Protein 7CFZ (pdb70)

InterPro domains:
  IPR000270 PB1 domain [PF00564] (321-393)
  IPR000270 PB1 domain [SM00666] (315-395)
  IPR001452 SH3 domain [PF00018] (405-450)
  IPR001452 SH3 domain [PS50002] (399-458)
  IPR001452 SH3 domain [SM00326] (402-457)
  IPR011990 Tetratricopeptide-like helical domain superfamily [G3DSA:1.25.40.10] (3-194)
  IPR011990 Tetratricopeptide-like helical domain superfamily [SSF48452] (13-153)
  IPR019734 Tetratricopeptide repeat [SM00028] (38-71)
  IPR019734 Tetratricopeptide repeat [SM00028] (72-105)
  IPR019734 Tetratricopeptide repeat [SM00028] (122-155)
  IPR036028 SH3-like domain superfamily [SSF50044] (399-461)
  IPR051864 NADPH Oxidase Activator [PTHR15175] (1-456)
  IPR053793 PB1-like domain [PS51745] (315-395)

Solvent-accessible surface area: 6565 Å² total; per-residue (Å²): 124,118,108,79,79,94,86,6,49,3,91,56,30,2,48,48,79,27,136,99,10,0,8,12,167,116,50,34,68,0,29,0,18,50,98,76,83,158,29,31,4,34,0,56,6,112,62,101,90,4,48,0,0,72,33,0,17,62,120,88,171,65,105,80,85,2,45,2,105,24,20,5,43,53,58,21,138,106,20,1,13,10,171,121,48,35,68,0,29,0,61,58,101,61,96,164,32,31,4,58,0,60,7,124,66,122,109,5,48,0,0,110,25,0,15,56,107,95

Radius of gyration: 14.41 Å; Cα contacts (8 Å, |Δi|>4): 296; chains: 2; bounding box: 34×23×47 Å

Structure (mmCIF, N/CA/C/O backbone):
data_7CFZ
#
_entry.id   7CFZ
#
_cell.length_a   30.596
_cell.length_b   49.014
_cell.length_c   72.868
_cell.angle_alpha   90.000
_cell.angle_beta   90.000
_cell.angle_gamma   90.000
#
_symmetry.space_group_name_H-M   'P 2 21 21'
#
loop_
_entity.id
_entity.type
_entity.pdbx_description
1 polymer 'NADPH oxidase activator 1'
2 water water
#
loop_
_atom_site.group_PDB
_atom_site.id
_atom_site.type_symbol
_atom_site.label_atom_id
_atom_site.label_alt_id
_atom_site.label_comp_id
_atom_site.label_asym_id
_atom_site.label_entity_id
_atom_site.label_seq_id
_atom_site.pdbx_PDB_ins_code
_atom_site.Cartn_x
_atom_site.Cartn_y
_atom_site.Cartn_z
_atom_site.occupancy
_atom_site.B_iso_or_equiv
_atom_site.auth_seq_id
_atom_site.auth_comp_id
_atom_site.auth_asym_id
_atom_site.auth_atom_id
_atom_site.pdbx_PDB_model_num
ATOM 1 N N . GLY A 1 1 ? 11.09933 19.24447 43.13211 1.000 29.82584 1 GLY A N 1
ATOM 2 C CA . GLY A 1 1 ? 10.44779 18.73721 41.93735 1.000 32.66031 1 GLY A CA 1
ATOM 3 C C . GLY A 1 1 ? 10.51586 19.66267 40.74854 1.000 32.93308 1 GLY A C 1
ATOM 4 O O . GLY A 1 1 ? 10.60881 20.88333 40.89100 1.000 31.15374 1 GLY A O 1
ATOM 5 N N . ARG A 1 2 ? 10.46496 19.06740 39.55931 1.000 31.65220 2 ARG A N 1
ATOM 6 C CA . ARG A 1 2 ? 10.48958 19.83493 38.32813 1.000 30.28886 2 ARG A CA 1
ATOM 7 C C . ARG A 1 2 ? 9.06630 20.01148 37.82579 1.000 32.66896 2 ARG A C 1
ATOM 8 O O . ARG A 1 2 ? 8.39636 19.01180 37.51980 1.000 30.25229 2 ARG A O 1
ATOM 16 N N . PRO A 1 3 ? 8.54561 21.23394 37.78632 1.000 31.21067 3 PRO A N 1
ATOM 17 C CA . PRO A 1 3 ? 7.20575 21.44543 37.23584 1.000 33.50351 3 PRO A CA 1
ATOM 18 C C . PRO A 1 3 ? 7.19535 21.25683 35.73037 1.000 30.79638 3 PRO A C 1
ATOM 19 O O . PRO A 1 3 ? 8.18859 21.49289 35.04054 1.000 30.54867 3 PRO A O 1
ATOM 23 N N . VAL A 1 4 ? 6.05894 20.78701 35.23126 1.000 33.33445 4 VAL A N 1
ATOM 24 C CA . VAL A 1 4 ? 5.88274 20.53850 33.80591 1.000 33.92080 4 VAL A CA 1
ATOM 25 C C . VAL A 1 4 ? 5.46857 21.84428 33.14216 1.000 30.92076 4 VAL A C 1
ATOM 26 O O . VAL A 1 4 ? 4.42505 22.41450 33.47369 1.000 36.66549 4 VAL A O 1
ATOM 30 N N . LEU A 1 5 ? 6.29463 22.32709 32.21298 1.000 27.40669 5 LEU A N 1
ATOM 31 C CA . LEU A 1 5 ? 5.95459 23.54206 31.47769 1.000 30.06604 5 LEU A CA 1
ATOM 32 C C . LEU A 1 5 ? 4.72080 23.32099 30.61424 1.000 34.45442 5 LEU A C 1
ATOM 33 O O . LEU A 1 5 ? 3.74551 24.07813 30.68801 1.000 34.08266 5 LEU A O 1
ATOM 38 N N . TYR A 1 6 ? 4.75097 22.28209 29.79079 1.000 31.60321 6 TYR A N 1
ATOM 39 C CA . TYR A 1 6 ? 3.66384 21.93655 28.88865 1.000 33.49794 6 TYR A CA 1
ATOM 40 C C . TYR A 1 6 ? 3.98142 20.55877 28.33424 1.000 35.39628 6 TYR A C 1
ATOM 41 O O . TYR A 1 6 ? 5.05858 20.00842 28.57457 1.000 31.80918 6 TYR A O 1
ATOM 50 N N . GLN A 1 7 ? 3.03941 20.00441 27.59080 1.000 35.98785 7 GLN A N 1
ATOM 51 C CA . GLN A 1 7 ? 3.24693 18.70420 26.98087 1.000 34.08875 7 GLN A CA 1
ATOM 52 C C . GLN A 1 7 ? 3.45202 18.86050 25.48194 1.000 32.27401 7 GLN A C 1
ATOM 53 O O . GLN A 1 7 ? 2.94457 19.79686 24.86072 1.000 29.26054 7 GLN A O 1
ATOM 59 N N . VAL A 1 8 ? 4.24376 17.95388 24.91453 1.000 30.14203 8 VAL A N 1
ATOM 60 C CA . VAL A 1 8 ? 4.49539 17.92045 23.48337 1.000 29.73684 8 VAL A CA 1
ATOM 61 C C . VAL A 1 8 ? 4.28302 16.49704 23.00015 1.000 29.82012 8 VAL A C 1
ATOM 62 O O . VAL A 1 8 ? 4.31129 15.53787 23.77485 1.000 30.63457 8 VAL A O 1
ATOM 66 N N . VAL A 1 9 ? 4.07002 16.37136 21.69669 1.000 30.13457 9 VAL A N 1
ATOM 67 C CA . VAL A 1 9 ? 3.80908 15.09283 21.05453 1.000 29.22492 9 VAL A CA 1
ATOM 68 C C . VAL A 1 9 ? 4.91737 14.83600 20.04841 1.000 26.00638 9 VAL A C 1
ATOM 69 O O . VAL A 1 9 ? 5.25727 15.72250 19.25633 1.000 25.04703 9 VAL A O 1
ATOM 73 N N . ALA A 1 10 ? 5.47306 13.62705 20.07496 1.000 26.97733 10 ALA A N 1
ATOM 74 C CA . ALA A 1 10 ? 6.58364 13.27264 19.19938 1.000 27.56427 10 ALA A CA 1
ATOM 75 C C . ALA A 1 10 ? 6.08185 13.06047 17.77577 1.000 31.27150 10 ALA A C 1
ATOM 76 O O . ALA A 1 10 ? 5.24213 12.18788 17.53047 1.000 27.39655 10 ALA A O 1
ATOM 78 N N . GLN A 1 11 ? 6.59713 13.86114 16.84061 1.000 26.85881 11 GLN A N 1
ATOM 79 C CA . GLN A 1 11 ? 6.32939 13.67869 15.41954 1.000 30.72390 11 GLN A CA 1
ATOM 80 C C . GLN A 1 11 ? 7.31072 12.71412 14.76704 1.000 32.25215 11 GLN A C 1
ATOM 81 O O . GLN A 1 11 ? 6.97656 12.09428 13.74900 1.000 31.28860 11 GLN A O 1
ATOM 87 N N . HIS A 1 12 ? 8.50365 12.56999 15.34162 1.000 30.41177 12 HIS A N 1
ATOM 88 C CA . HIS A 1 12 ? 9.50687 11.62063 14.88648 1.000 32.16745 12 HIS A CA 1
ATOM 89 C C . HIS A 1 12 ? 10.01286 10.82908 16.08159 1.000 32.94554 12 HIS A C 1
ATOM 90 O O . HIS A 1 12 ? 10.10730 11.35461 17.19287 1.000 31.44870 12 HIS A O 1
ATOM 97 N N . SER A 1 13 ? 10.34198 9.56239 15.84659 1.000 28.91139 13 SER A N 1
ATOM 98 C CA . SER A 1 13 ? 10.92766 8.75061 16.90106 1.000 31.71637 13 SER A CA 1
ATOM 99 C C . SER A 1 13 ? 12.34928 9.21877 17.20294 1.000 30.23201 13 SER A C 1
ATOM 100 O O . SER A 1 13 ? 12.99520 9.89027 16.39405 1.000 32.69996 13 SER A O 1
ATOM 103 N N . TYR A 1 14 ? 12.83496 8.85582 18.39017 1.000 32.19842 14 TYR A N 1
ATOM 104 C CA . TYR A 1 14 ? 14.17220 9.24433 18.82392 1.000 32.62378 14 TYR A CA 1
ATOM 105 C C . TYR A 1 14 ? 14.67137 8.24520 19.85347 1.000 32.77818 14 TYR A C 1
ATOM 106 O 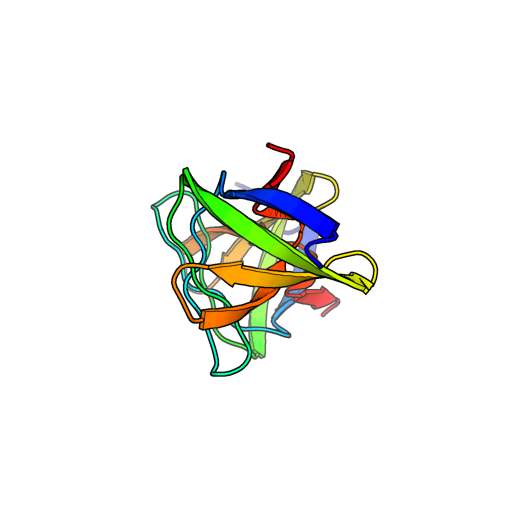O . TYR A 1 14 ? 14.01747 8.02937 20.87677 1.000 30.73209 14 TYR A O 1
ATOM 115 N N . SER A 1 15 ? 15.82396 7.64268 19.57351 1.000 34.25530 15 SER A N 1
ATOM 116 C CA . SER A 1 15 ? 16.44296 6.65784 20.45042 1.000 32.47978 15 SER A CA 1
ATOM 117 C C . SER A 1 15 ? 17.57174 7.31357 21.23059 1.000 37.43722 15 SER A C 1
ATOM 118 O O . SER A 1 15 ? 18.40965 8.01095 20.64979 1.000 35.07029 15 SER A O 1
ATOM 121 N N . ALA A 1 16 ? 17.58974 7.08473 22.54114 1.000 34.74577 16 ALA A N 1
ATOM 122 C CA . ALA A 1 16 ? 18.61163 7.66981 23.39891 1.000 41.05412 16 ALA A CA 1
ATOM 123 C C . ALA A 1 16 ? 19.93787 6.93676 23.23514 1.000 42.13234 16 ALA A C 1
ATOM 124 O O . ALA A 1 16 ? 19.98041 5.70321 23.23771 1.000 42.90243 16 ALA A O 1
ATOM 126 N N . GLN A 1 17 ? 21.02424 7.70048 23.09599 1.000 40.88025 17 GLN A N 1
ATOM 127 C CA . GLN A 1 17 ? 22.35631 7.11894 22.98211 1.000 49.60987 17 GLN A CA 1
ATOM 128 C C . GLN A 1 17 ? 23.04491 6.96633 24.33000 1.000 50.80767 17 GLN A C 1
ATOM 129 O O . GLN A 1 17 ? 23.77534 5.99010 24.53920 1.000 51.11193 17 GLN A O 1
ATOM 135 N N . GLY A 1 18 ? 22.83374 7.90928 25.24284 1.000 50.21473 18 GLY A N 1
ATOM 136 C CA . GLY A 1 18 ? 23.43419 7.85103 26.55127 1.000 46.66905 18 GLY A CA 1
ATOM 137 C C . GLY A 1 18 ? 22.42400 8.14149 27.63985 1.000 46.93469 18 GLY A C 1
ATOM 138 O O . GLY A 1 18 ? 21.21985 8.25103 27.39036 1.000 44.05476 18 GLY A O 1
ATOM 139 N N . PRO A 1 19 ? 22.90317 8.28749 28.87704 1.000 47.84075 19 PRO A N 1
ATOM 140 C CA . PRO A 1 19 ? 21.97831 8.47399 30.00500 1.000 47.03840 19 PRO A CA 1
ATOM 141 C C . PRO A 1 19 ? 21.38410 9.87061 30.08711 1.000 42.77911 19 PRO A C 1
ATOM 142 O O . PRO A 1 19 ? 20.34970 10.04486 30.74445 1.000 45.12423 19 PRO A O 1
ATOM 146 N N . GLU A 1 20 ? 22.00150 10.86672 29.45545 1.000 41.46344 20 GLU A N 1
ATOM 147 C CA . GLU A 1 20 ? 21.46802 12.22125 29.43309 1.000 42.24085 20 GLU A CA 1
ATOM 148 C C . GLU A 1 20 ? 20.37062 12.41023 28.39578 1.000 41.08133 20 GLU A C 1
ATOM 149 O O . GLU A 1 20 ? 19.69070 13.44148 28.41652 1.000 38.46714 20 GLU A O 1
ATOM 155 N N . ASP A 1 21 ? 20.18547 11.45078 27.49595 1.000 39.02752 21 ASP A N 1
ATOM 156 C CA . ASP A 1 21 ? 19.23214 11.58495 26.40608 1.000 41.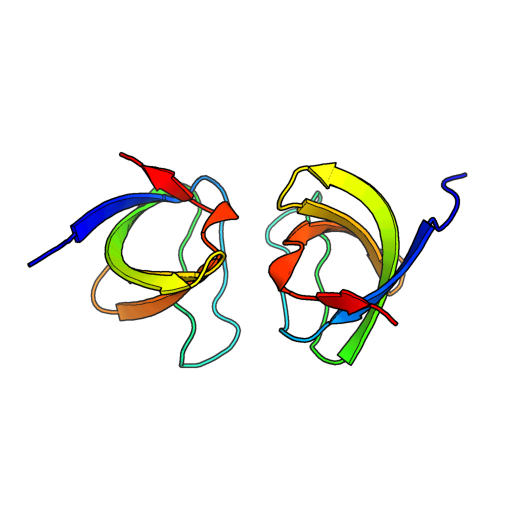12191 21 ASP A CA 1
ATOM 157 C C . ASP A 1 21 ? 17.88387 10.99711 26.79595 1.000 33.45260 21 ASP A C 1
ATOM 158 O O . ASP A 1 21 ? 17.81229 9.95939 27.45916 1.000 30.80378 21 ASP A O 1
ATOM 163 N N . LEU A 1 22 ? 16.81570 11.66337 26.37062 1.000 34.83643 22 LEU A N 1
ATOM 164 C CA . LEU A 1 22 ? 15.46005 11.15268 26.51582 1.000 32.09243 22 LEU A CA 1
ATOM 165 C C . LEU A 1 22 ? 15.02641 10.55319 25.18628 1.000 35.61375 22 LEU A C 1
ATOM 166 O O . LEU A 1 22 ? 14.90930 11.27305 24.19014 1.000 33.14852 22 LEU A O 1
ATOM 171 N N . GLY A 1 23 ? 14.78756 9.24576 25.16928 1.000 31.13043 23 GLY A N 1
ATOM 172 C CA . GLY A 1 23 ? 14.28548 8.57987 23.99062 1.000 31.14979 23 GLY A CA 1
ATOM 173 C C . GLY A 1 23 ? 12.78143 8.38034 24.04758 1.000 33.63859 23 GLY A C 1
ATOM 174 O O . GLY A 1 23 ? 12.18189 8.35064 25.11914 1.000 32.82419 23 GLY A O 1
ATOM 175 N N . PHE A 1 24 ? 12.17239 8.24311 22.87088 1.000 31.57252 24 PHE A N 1
ATOM 176 C CA . PHE A 1 24 ? 10.73098 8.04550 22.78850 1.000 29.90192 24 PHE A CA 1
ATOM 177 C C . PHE A 1 24 ? 10.35407 7.55719 21.39807 1.000 32.07085 24 PHE A C 1
ATOM 178 O O . PHE A 1 24 ? 11.15299 7.60096 20.45914 1.000 29.10573 24 PHE A O 1
ATOM 186 N N . ARG A 1 25 ? 9.11448 7.08513 21.29111 1.000 30.60096 25 ARG A N 1
ATOM 187 C CA . ARG A 1 25 ? 8.49892 6.64156 20.05022 1.000 32.85338 25 ARG A CA 1
ATOM 188 C C . ARG A 1 25 ? 7.67295 7.76554 19.44333 1.000 32.88946 25 ARG A C 1
ATOM 189 O O . ARG A 1 25 ? 7.19614 8.66333 20.14221 1.000 31.98488 25 ARG A O 1
ATOM 197 N N . GLN A 1 26 ? 7.49298 7.69493 18.12645 1.000 31.52029 26 GLN A N 1
ATOM 198 C CA . GLN A 1 26 ? 6.53955 8.57528 17.46771 1.000 30.11726 26 GLN A CA 1
ATOM 199 C C . GLN A 1 26 ? 5.16473 8.40725 18.09874 1.000 31.64814 26 GLN A C 1
ATOM 200 O O . GLN A 1 26 ? 4.67722 7.28693 18.27360 1.000 31.17869 26 GLN A O 1
ATOM 206 N N . GLY A 1 27 ? 4.54340 9.52936 18.45748 1.000 29.78483 27 GLY A N 1
ATOM 207 C CA . GLY A 1 27 ? 3.25046 9.50357 19.10251 1.000 33.16434 27 GLY A CA 1
ATOM 208 C C . GLY A 1 27 ? 3.27783 9.55983 20.61374 1.000 32.83167 27 GLY A C 1
ATOM 209 O O . GLY A 1 27 ? 2.21967 9.75362 21.22842 1.000 29.07828 27 GLY A O 1
ATOM 210 N N . ASP A 1 28 ? 4.44213 9.38160 21.23068 1.000 28.14189 28 ASP A N 1
ATOM 211 C CA . ASP A 1 28 ? 4.55256 9.47907 22.67630 1.000 28.16187 28 ASP A CA 1
ATOM 212 C C . ASP A 1 28 ? 4.29555 10.90946 23.12924 1.000 28.76697 28 ASP A C 1
ATOM 213 O O . ASP A 1 28 ? 4.62951 11.87272 22.43557 1.000 31.37961 28 ASP A O 1
ATOM 218 N N . THR A 1 29 ? 3.70223 11.04293 24.30990 1.000 27.46298 29 THR A N 1
ATOM 219 C CA . THR A 1 29 ? 3.55991 12.34000 24.95173 1.000 27.34531 29 THR A CA 1
ATOM 220 C C . THR A 1 29 ? 4.76198 12.58224 25.85143 1.000 31.06601 29 THR A C 1
ATOM 221 O O . THR A 1 29 ? 5.19393 11.68515 26.58007 1.000 31.40785 29 THR A O 1
ATOM 225 N N . VAL A 1 30 ? 5.30553 13.79564 25.79279 1.000 30.10903 30 VAL A N 1
ATOM 226 C CA . VAL A 1 30 ? 6.49437 14.16091 26.55234 1.000 27.90870 30 VAL A CA 1
ATOM 227 C C . VAL A 1 30 ? 6.17936 15.37075 27.41855 1.000 29.59689 30 VAL A C 1
ATOM 228 O O . VAL A 1 30 ? 5.60525 16.35583 26.94161 1.000 23.24877 30 VAL A O 1
ATOM 232 N N . ASP A 1 31 ? 6.56105 15.29009 28.69348 1.000 27.33881 31 ASP A N 1
ATOM 233 C CA . ASP A 1 31 ? 6.39783 16.38064 29.64962 1.000 30.20470 31 ASP A CA 1
ATOM 234 C C . ASP A 1 31 ? 7.65692 17.23450 29.61319 1.000 25.37571 31 ASP A C 1
ATOM 235 O O . ASP A 1 31 ? 8.71540 16.80000 30.06947 1.000 27.58304 31 ASP A O 1
ATOM 240 N N . VAL A 1 32 ? 7.54705 18.44777 29.08875 1.000 25.26116 32 VAL A N 1
ATOM 241 C CA . VAL A 1 32 ? 8.70558 19.32800 28.97522 1.000 27.64674 32 VAL A CA 1
ATOM 242 C C . VAL A 1 32 ? 9.02969 19.90246 30.34580 1.000 30.11452 32 VAL A C 1
ATOM 243 O O . VAL A 1 32 ? 8.14688 20.41956 31.04024 1.000 28.65470 32 VAL A O 1
ATOM 247 N N . LEU A 1 33 ? 10.30203 19.81546 30.73551 1.000 28.86422 33 LEU A N 1
ATO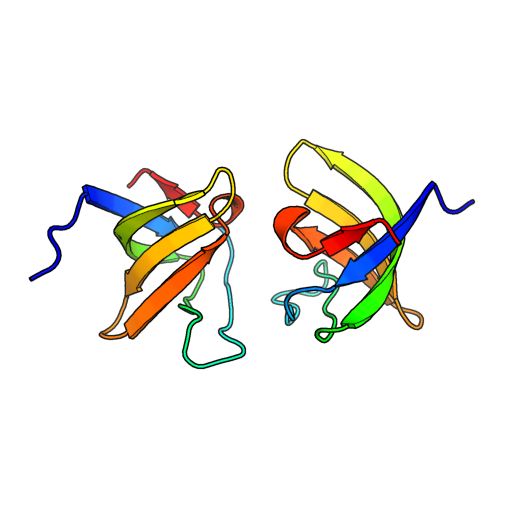M 248 C CA . LEU A 1 33 ? 10.77513 20.29327 32.02818 1.000 29.56813 33 LEU A CA 1
ATOM 249 C C . LEU A 1 33 ? 11.69793 21.49671 31.93441 1.000 32.78953 33 LEU A C 1
ATOM 250 O O . LEU A 1 33 ? 11.80255 22.25555 32.89964 1.000 30.84875 33 LEU A O 1
ATOM 255 N N . CYS A 1 34 ? 12.37266 21.68772 30.80485 1.000 28.72113 34 CYS A N 1
ATOM 256 C CA . CYS A 1 34 ? 13.27831 22.81568 30.64607 1.000 31.23816 34 CYS A CA 1
ATOM 257 C C . CYS A 1 34 ? 13.43633 23.13850 29.17155 1.000 27.88275 34 CYS A C 1
ATOM 258 O O . CYS A 1 34 ? 13.67997 22.24145 28.36143 1.000 28.07412 34 CYS A O 1
ATOM 261 N N . GLU A 1 35 ? 13.30008 24.41964 28.83412 1.000 29.31745 35 GLU A N 1
ATOM 262 C CA . GLU A 1 35 ? 13.58331 24.90643 27.48604 1.000 34.68566 35 GLU A CA 1
ATOM 263 C C . GLU A 1 35 ? 15.07157 25.23715 27.43887 1.000 34.33648 35 GLU A C 1
ATOM 264 O O . GLU A 1 35 ? 15.51437 26.35415 27.71452 1.000 39.70408 35 GLU A O 1
ATOM 270 N N . VAL A 1 36 ? 15.85201 24.20995 27.09454 1.000 33.28522 36 VAL A N 1
ATOM 271 C CA . VAL A 1 36 ? 17.29993 24.24542 27.28913 1.000 33.97394 36 VAL A CA 1
ATOM 272 C C . VAL A 1 36 ? 17.94305 25.29080 26.38980 1.000 41.72435 36 VAL A C 1
ATOM 273 O O . VAL A 1 36 ? 18.77431 26.09543 26.83011 1.000 39.17272 36 VAL A O 1
ATOM 277 N N . ASP A 1 37 ? 17.57506 25.28575 25.11588 1.000 37.14973 37 ASP A N 1
ATOM 278 C CA . ASP A 1 37 ? 18.35214 25.93253 24.07135 1.000 36.69749 37 ASP A CA 1
ATOM 279 C C . ASP A 1 37 ? 17.41498 26.18533 22.90160 1.000 36.85448 37 ASP A C 1
ATOM 280 O O . ASP A 1 37 ? 16.25527 25.76563 22.91747 1.000 35.53794 37 ASP A O 1
ATOM 285 N N . GLN A 1 38 ? 17.92404 26.87539 21.87791 1.000 38.01179 38 GLN A N 1
ATOM 286 C CA . GLN A 1 38 ? 17.12813 27.08807 20.67201 1.000 37.08659 38 GLN A CA 1
ATOM 287 C C . GLN A 1 38 ? 16.63835 25.76327 20.09533 1.000 34.34992 38 GLN A C 1
ATOM 288 O O . GLN A 1 38 ? 15.50923 25.66891 19.59846 1.000 36.95897 38 GLN A O 1
ATOM 294 N N . ALA A 1 39 ? 17.45613 24.71700 20.19082 1.000 33.08102 39 ALA A N 1
ATOM 295 C CA . ALA A 1 39 ? 17.19048 23.46670 19.49912 1.000 31.98611 39 ALA A CA 1
ATOM 296 C C . ALA A 1 39 ? 16.99943 22.26854 20.41946 1.000 32.79307 39 ALA A C 1
ATOM 297 O O . ALA A 1 39 ? 16.81446 21.15710 19.91743 1.000 28.77564 39 ALA A O 1
ATOM 299 N N . TRP A 1 40 ? 17.02993 22.44654 21.74002 1.000 30.83225 40 TRP A N 1
ATOM 300 C CA . TRP A 1 40 ? 16.94981 21.31616 22.65643 1.000 30.17339 40 TRP A CA 1
ATOM 301 C C . TRP A 1 40 ? 15.96377 21.58951 23.78096 1.000 31.14044 40 TRP A C 1
ATOM 302 O O . TRP A 1 40 ? 15.82810 22.71982 24.25215 1.000 32.39227 40 TRP A O 1
ATOM 313 N N . LEU A 1 41 ? 15.28925 20.52528 24.21318 1.000 26.81559 41 LEU A N 1
ATOM 314 C CA . LEU A 1 41 ? 14.36086 20.55826 25.33251 1.000 25.31151 41 LEU A CA 1
ATOM 315 C C . LEU A 1 41 ? 14.71613 19.44560 26.30447 1.000 28.08359 41 LEU A C 1
ATOM 316 O O . LEU A 1 41 ? 15.26445 18.41772 25.90905 1.000 30.67695 41 LEU A O 1
ATOM 321 N N . GLU A 1 42 ? 14.39406 19.65231 27.57755 1.000 27.17706 42 GLU A N 1
ATOM 322 C CA . GLU A 1 42 ? 14.51400 18.61787 28.59716 1.000 29.01843 42 GLU A CA 1
ATOM 323 C C . GLU A 1 42 ? 13.11795 18.18710 29.01361 1.000 24.15965 42 GLU A C 1
ATOM 324 O O . GLU A 1 42 ? 12.25514 19.03490 29.25491 1.000 27.21467 42 GLU A O 1
ATOM 330 N N . GLY A 1 43 ? 12.89303 16.87903 29.09051 1.000 24.31401 43 GLY A N 1
ATOM 331 C CA . GLY A 1 43 ? 11.54511 16.41980 29.35463 1.000 27.29927 43 GLY A CA 1
ATOM 332 C C . GLY A 1 43 ? 11.49446 15.03070 29.94694 1.000 30.87333 43 GLY A C 1
ATOM 333 O O . GLY A 1 43 ? 12.51174 14.34937 30.08260 1.000 30.78219 43 GLY A O 1
ATOM 334 N N . HIS A 1 44 ? 10.27627 14.61472 30.29284 1.000 29.84690 44 HIS A N 1
ATOM 335 C CA . HIS A 1 44 ? 10.01418 13.30889 30.87922 1.000 26.88676 44 HIS A CA 1
ATOM 336 C C . HIS A 1 44 ? 9.06728 12.50169 30.00043 1.000 28.26305 44 HIS A C 1
ATOM 337 O O . HIS A 1 44 ? 8.13013 13.04562 29.40577 1.000 27.82673 44 HIS A O 1
ATOM 344 N N . CYS A 1 45 ? 9.31331 11.19580 29.94056 1.000 28.54464 45 CYS A N 1
ATOM 345 C CA . CYS A 1 45 ? 8.45640 10.27337 29.20297 1.000 32.40125 45 CYS A CA 1
ATOM 346 C C . CYS A 1 45 ? 8.70341 8.87376 29.73885 1.000 35.52002 45 CYS A C 1
ATOM 347 O O . CYS A 1 45 ? 9.85693 8.43510 29.80024 1.000 38.89197 45 CYS A O 1
ATOM 350 N N . ASP A 1 46 ? 7.62970 8.18521 30.13772 1.000 38.16914 46 ASP A N 1
ATOM 351 C CA . ASP A 1 46 ? 7.70038 6.79592 30.60121 1.000 37.22127 46 ASP A CA 1
ATOM 352 C C . ASP A 1 46 ? 8.70088 6.63453 31.74468 1.000 41.53412 46 ASP A C 1
ATOM 353 O O . ASP A 1 46 ? 9.48423 5.68191 31.77665 1.000 43.96359 46 ASP A O 1
ATOM 358 N N . GLY A 1 47 ? 8.68265 7.57241 32.69225 1.000 35.02562 47 GLY A N 1
ATOM 359 C CA . GLY A 1 47 ? 9.60044 7.52964 33.81035 1.000 38.07808 47 GLY A CA 1
ATOM 360 C C . GLY A 1 47 ? 10.98383 8.08145 33.54404 1.000 38.49918 47 GLY A C 1
ATOM 361 O O . GLY A 1 47 ? 11.71136 8.35914 34.50456 1.000 40.33144 47 GLY A O 1
ATOM 362 N N . ARG A 1 48 ? 11.37757 8.24908 32.28472 1.000 39.40487 48 ARG A N 1
ATOM 363 C CA . ARG A 1 48 ? 12.71670 8.70622 31.94360 1.000 36.53499 48 ARG A CA 1
ATOM 364 C C . ARG A 1 48 ? 12.75850 10.22294 31.80977 1.000 31.90907 48 ARG A C 1
ATOM 365 O O . ARG A 1 48 ? 11.77893 10.85433 31.41288 1.000 33.27110 48 ARG A O 1
ATOM 373 N N . ILE A 1 49 ? 13.91517 10.80083 32.13138 1.000 33.48446 49 ILE A N 1
ATOM 374 C CA . ILE A 1 49 ? 14.15195 12.23561 32.01337 1.000 34.98285 49 ILE A CA 1
ATOM 375 C C . ILE A 1 49 ? 15.41000 12.44803 31.18411 1.000 33.23937 49 ILE A C 1
ATOM 376 O O . ILE A 1 49 ? 16.42980 11.78986 31.41538 1.000 32.26276 49 ILE A O 1
ATOM 381 N N . GLY A 1 50 ? 15.34937 13.37100 30.23050 1.000 28.83307 50 GLY A N 1
ATOM 382 C CA . GLY A 1 50 ? 16.53371 13.69548 29.45389 1.000 29.96057 50 GLY A CA 1
ATOM 383 C C . GLY A 1 50 ? 16.25258 14.80442 28.46344 1.000 31.57667 50 GLY A C 1
ATOM 384 O O . GLY A 1 50 ? 15.17191 15.40438 28.45142 1.000 32.33106 50 GLY A O 1
ATOM 385 N N . ILE A 1 51 ? 17.25529 15.06710 27.62218 1.000 26.01444 51 ILE A N 1
ATOM 386 C CA . ILE A 1 51 ? 17.16955 16.09692 26.59652 1.000 29.09699 51 ILE A CA 1
ATOM 387 C C . ILE A 1 51 ? 16.89835 15.44062 25.24837 1.000 31.55317 51 ILE A C 1
ATOM 388 O O . ILE A 1 51 ? 17.13692 14.24897 25.04317 1.000 31.01700 51 ILE A O 1
ATOM 393 N N . PHE A 1 52 ? 16.39050 16.23705 24.31258 1.000 28.86634 52 PHE A N 1
ATOM 394 C CA . PHE A 1 52 ? 15.99624 15.76004 22.99492 1.000 27.47503 52 PHE A CA 1
ATOM 395 C C . PHE A 1 52 ? 15.81344 16.96722 22.08573 1.000 25.89355 52 PHE A C 1
ATOM 396 O O . PHE A 1 52 ? 15.55789 18.07715 22.56659 1.000 27.09659 52 PHE A O 1
ATOM 404 N N . PRO A 1 53 ? 15.94149 16.78466 20.77268 1.000 33.34672 53 PRO A N 1
ATOM 405 C CA . PRO A 1 53 ? 15.81577 17.92658 19.85633 1.000 28.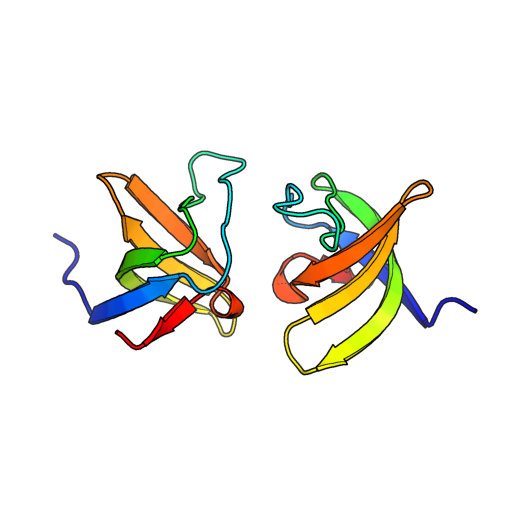75877 53 PRO A CA 1
ATOM 406 C C . PRO A 1 53 ? 14.39055 18.45352 19.76140 1.000 31.12971 53 PRO A C 1
ATOM 407 O O . PRO A 1 53 ? 13.42727 17.69278 19.65743 1.000 28.73145 53 PRO A O 1
ATOM 411 N N . LYS A 1 54 ? 14.28094 19.78589 19.77376 1.000 28.70520 54 LYS A N 1
ATOM 412 C CA . LYS A 1 54 ? 12.99008 20.46170 19.68411 1.000 28.18984 54 LYS A CA 1
ATOM 413 C C . LYS A 1 54 ? 12.23656 20.09123 18.41241 1.000 28.72133 54 LYS A C 1
ATOM 414 O O . LYS A 1 54 ? 11.00233 20.00253 18.42589 1.000 30.75024 54 LYS A O 1
ATOM 420 N N . CYS A 1 55 ? 12.95608 19.86380 17.31051 1.000 29.08191 55 CYS A N 1
ATOM 421 C CA . CYS A 1 55 ? 12.33473 19.64718 16.00980 1.000 30.44387 55 CYS A CA 1
ATOM 422 C C . CYS A 1 55 ? 11.69469 18.27600 15.86753 1.000 32.54000 55 CYS A C 1
ATOM 423 O O . CYS A 1 55 ? 11.17409 17.97667 14.78831 1.000 33.91374 55 CYS A O 1
ATOM 426 N N . PHE A 1 56 ? 11.72489 17.43906 16.90109 1.000 28.62629 56 PHE A N 1
ATOM 427 C CA . PHE A 1 56 ? 11.09765 16.12504 16.85551 1.000 29.22535 56 PHE A CA 1
ATOM 428 C C . PHE A 1 56 ? 9.68617 16.12097 17.42974 1.000 27.25343 56 PHE A C 1
ATOM 429 O O . PHE A 1 56 ? 9.01670 15.08241 17.38042 1.000 28.83120 56 PHE A O 1
ATOM 437 N N . VAL A 1 57 ? 9.22000 17.24792 17.97391 1.000 25.66444 57 VAL A N 1
ATOM 438 C CA . VAL A 1 57 ? 7.96225 17.29982 18.70600 1.000 23.93246 57 VAL A CA 1
ATOM 439 C C . VAL A 1 57 ? 7.13263 18.47937 18.22249 1.000 29.64725 57 VAL A C 1
ATOM 440 O O . VAL A 1 57 ? 7.64363 19.44380 17.64951 1.000 28.58098 57 VAL A O 1
ATOM 444 N N . VAL A 1 58 ? 5.82569 18.38218 18.46015 1.000 26.72094 58 VAL A N 1
ATOM 445 C CA . VAL A 1 58 ? 4.89003 19.47524 18.22245 1.000 29.21621 58 VAL A CA 1
ATOM 446 C C . VAL A 1 58 ? 4.08252 19.68154 19.49441 1.000 31.53737 58 VAL A C 1
ATOM 447 O O . VAL A 1 58 ? 3.96700 18.76431 20.32653 1.000 29.26769 58 VAL A O 1
ATOM 451 N N . PRO A 1 59 ? 3.52058 20.87709 19.69192 1.000 32.53865 59 PRO A N 1
ATOM 452 C CA . PRO A 1 59 ? 2.75208 21.13195 20.91828 1.000 34.46464 59 PRO A CA 1
ATOM 453 C C . PRO A 1 59 ? 1.58627 20.16602 21.07356 1.000 37.40642 59 PRO A C 1
ATOM 454 O O . PRO A 1 59 ? 0.99742 19.70590 20.09403 1.000 37.13156 59 PRO A O 1
ATOM 458 N N . ALA A 1 60 ? 1.26242 19.85488 22.32666 1.000 37.25204 60 ALA A N 1
ATOM 459 C CA . ALA A 1 60 ? 0.16281 18.94395 22.62650 1.000 38.88578 60 ALA A CA 1
ATOM 460 C C . ALA A 1 60 ? -1.15386 19.69622 22.75058 1.000 34.00468 60 ALA A C 1
ATOM 461 O O . ALA A 1 60 ? -2.20617 19.18750 22.36890 1.000 37.95617 60 ALA A O 1
ATOM 463 N N . PRO B 1 3 ? 28.48028 18.70862 -6.14315 1.000 51.67510 3 PRO B N 1
ATOM 464 C CA . PRO B 1 3 ? 29.60553 18.55215 -5.21611 1.000 51.97213 3 PRO B CA 1
ATOM 465 C C . PRO B 1 3 ? 29.19539 18.16176 -3.79873 1.000 52.21561 3 PRO B C 1
ATOM 466 O O . PRO B 1 3 ? 28.29026 17.35747 -3.58284 1.000 52.15553 3 PRO B O 1
ATOM 470 N N . VAL B 1 4 ? 29.90612 18.74158 -2.83734 1.000 45.41995 4 VAL B N 1
ATOM 471 C CA . VAL B 1 4 ? 29.57143 18.66285 -1.42359 1.000 43.71193 4 VAL B CA 1
ATOM 472 C C . VAL B 1 4 ? 29.51760 20.09324 -0.91527 1.000 42.89275 4 VAL B C 1
ATOM 473 O O . VAL B 1 4 ? 30.49065 20.84145 -1.06700 1.000 47.39758 4 VAL B O 1
ATOM 477 N N . LEU B 1 5 ? 28.37094 20.48822 -0.35904 1.000 38.33635 5 LEU B N 1
ATOM 478 C CA . LEU B 1 5 ? 28.20608 21.85595 0.12592 1.000 38.35980 5 LEU B CA 1
ATOM 479 C C . LEU B 1 5 ? 29.28875 22.20422 1.14157 1.000 41.68624 5 LEU B C 1
ATOM 480 O O . LEU B 1 5 ? 30.09492 23.11723 0.93037 1.000 41.42563 5 LEU B O 1
ATOM 485 N N . TYR B 1 6 ? 29.33084 21.46668 2.24560 1.000 38.71874 6 TYR B N 1
ATOM 486 C CA . TYR B 1 6 ? 30.37327 21.60495 3.25211 1.000 38.34786 6 TYR B CA 1
ATOM 487 C C . TYR B 1 6 ? 30.32376 20.36551 4.13084 1.000 39.28080 6 TYR B C 1
ATOM 488 O O . TYR B 1 6 ? 29.41363 19.54401 4.01970 1.000 37.46468 6 TYR B O 1
ATOM 497 N N . GLN B 1 7 ? 31.31643 20.23135 5.00021 1.000 34.46423 7 GLN B N 1
ATOM 498 C CA . GLN B 1 7 ? 31.39419 19.09299 5.90159 1.000 36.15373 7 GLN B CA 1
ATOM 499 C C . GLN B 1 7 ? 31.01759 19.50916 7.31649 1.000 33.98860 7 GLN B C 1
ATOM 500 O O . GLN B 1 7 ? 31.13492 20.67775 7.69283 1.000 34.56737 7 GLN B O 1
ATOM 506 N N . VAL B 1 8 ? 30.55172 18.53395 8.09802 1.000 35.16472 8 VAL B N 1
ATOM 507 C CA . VAL B 1 8 ? 30.20761 18.74100 9.49760 1.000 33.19123 8 VAL B CA 1
ATOM 508 C C . VAL B 1 8 ? 30.70146 17.55121 10.30362 1.000 30.95389 8 VAL B C 1
ATOM 509 O O . VAL B 1 8 ? 30.95790 16.46968 9.77015 1.000 30.29188 8 VAL B O 1
ATOM 513 N N . VAL B 1 9 ? 30.82393 17.76413 11.61017 1.000 34.57009 9 VAL B N 1
ATOM 514 C CA . VAL B 1 9 ? 31.23097 16.72973 12.55053 1.000 31.01790 9 VAL B CA 1
ATOM 515 C C . VAL B 1 9 ? 30.11120 16.54536 13.56102 1.000 33.44902 9 VAL B C 1
ATOM 516 O O . VAL B 1 9 ? 29.59839 17.52657 14.11400 1.000 34.69495 9 VAL B O 1
ATOM 520 N N . ALA B 1 10 ? 29.73347 15.29204 13.79571 1.000 31.93620 10 ALA B N 1
ATOM 521 C CA . ALA B 1 10 ? 28.71855 14.97722 14.79077 1.000 30.82975 10 ALA B CA 1
ATOM 522 C C . ALA B 1 10 ? 29.26411 15.23750 16.18850 1.000 36.82933 10 ALA B C 1
ATOM 523 O O . ALA B 1 10 ? 30.27001 14.64285 16.59010 1.000 30.71439 10 ALA B O 1
ATOM 525 N N . GLN B 1 11 ? 28.61240 16.13488 16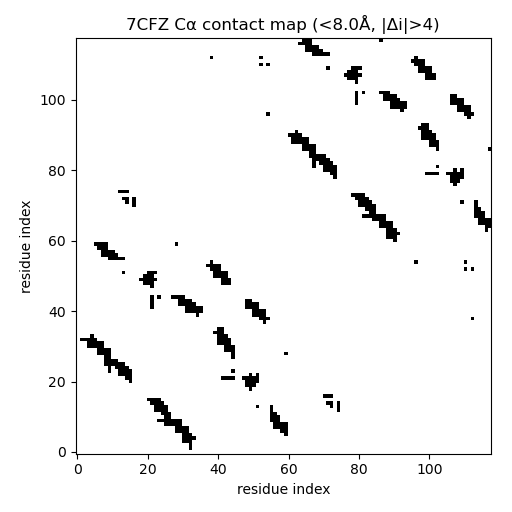.92660 1.000 37.00376 11 GLN B N 1
ATOM 526 C CA . GLN B 1 11 ? 28.89060 16.29351 18.34625 1.000 41.33365 11 GLN B CA 1
ATOM 527 C C . GLN B 1 11 ? 27.93100 15.49060 19.21276 1.000 41.41282 11 GLN B C 1
ATOM 528 O O . GLN B 1 11 ? 28.11042 15.43948 20.43400 1.000 35.85841 11 GLN B O 1
ATOM 534 N N . HIS B 1 12 ? 26.92838 14.86114 18.60375 1.000 39.06113 12 HIS B N 1
ATOM 535 C CA . HIS B 1 12 ? 25.96852 14.00874 19.28656 1.000 37.87949 12 HIS B CA 1
ATOM 536 C C . HIS B 1 12 ? 25.60975 12.86386 18.35319 1.000 37.92163 12 HIS B C 1
ATOM 537 O O . HIS B 1 12 ? 25.37288 13.07999 17.16138 1.000 37.73031 12 HIS B O 1
ATOM 544 N N . SER B 1 13 ? 25.59114 11.64843 18.89327 1.000 34.50160 13 SER B N 1
ATOM 545 C CA . SER B 1 13 ? 25.26077 10.47858 18.09213 1.000 36.79758 13 SER B CA 1
ATOM 546 C C . SER B 1 13 ? 23.77692 10.45743 17.74832 1.000 39.55240 13 SER B C 1
ATOM 547 O O . SER B 1 13 ? 22.93475 10.97722 18.48509 1.000 38.94838 13 SER B O 1
ATOM 550 N N . TYR B 1 14 ? 23.46286 9.83178 16.61578 1.000 32.29147 14 TYR B N 1
ATOM 551 C CA . TYR B 1 14 ? 22.10536 9.80889 16.08540 1.000 36.61759 14 TYR B CA 1
ATOM 552 C C . TYR B 1 14 ? 21.87790 8.48063 15.38352 1.000 36.22491 14 TYR B C 1
ATOM 553 O O . TYR B 1 14 ? 22.52670 8.19189 14.37429 1.000 35.76561 14 TYR B O 1
ATOM 562 N N . SER B 1 15 ? 20.97025 7.67235 15.92433 1.000 33.79049 15 SER B N 1
ATOM 563 C CA . SER B 1 15 ? 20.62984 6.38313 15.33834 1.000 31.04207 15 SER B CA 1
ATOM 564 C C . SER B 1 15 ? 19.43640 6.55194 14.40903 1.000 33.24988 15 SER B C 1
ATOM 565 O O . SER B 1 15 ? 18.43438 7.17017 14.78321 1.000 32.70579 15 SER B O 1
ATOM 568 N N . ALA B 1 16 ? 19.55275 6.00833 13.19877 1.000 31.40175 16 ALA B N 1
ATOM 569 C CA . ALA B 1 16 ? 18.50129 6.16201 12.20165 1.000 32.90777 16 ALA B CA 1
ATOM 570 C C . ALA B 1 16 ? 17.20641 5.51049 12.66952 1.000 33.43848 16 ALA B C 1
ATOM 571 O O . ALA B 1 16 ? 17.19100 4.34705 13.08008 1.000 35.33836 16 ALA B O 1
ATOM 573 N N . GLN B 1 17 ? 16.11632 6.26975 12.59946 1.000 29.73734 17 GLN B N 1
ATOM 574 C CA . GLN B 1 17 ? 14.79272 5.79205 12.96897 1.000 33.02411 17 GLN B CA 1
ATOM 575 C C . GLN B 1 17 ? 13.97267 5.35858 11.76453 1.000 38.93479 17 GLN B C 1
ATOM 576 O O . GLN B 1 17 ? 12.80116 4.99864 11.92111 1.000 38.64563 17 GLN B O 1
ATOM 582 N N . GLY B 1 18 ? 14.56146 5.38086 10.57326 1.000 31.95587 18 GLY B N 1
ATOM 583 C CA . GLY B 1 18 ? 13.86851 5.01061 9.36634 1.000 31.44759 18 GLY B CA 1
ATOM 584 C C . GLY B 1 18 ? 14.81336 4.96360 8.18595 1.000 32.53951 18 GLY B C 1
ATOM 585 O O . GLY B 1 18 ? 15.95630 5.42363 8.25888 1.000 29.39407 18 GLY B O 1
ATOM 586 N N . PRO B 1 19 ? 14.35140 4.40143 7.06872 1.000 30.09065 19 PRO B N 1
ATOM 587 C CA . PRO B 1 19 ? 15.22260 4.30683 5.88920 1.000 33.67525 19 PRO B CA 1
ATOM 588 C C . PRO B 1 19 ? 15.70811 5.66089 5.40653 1.000 35.99320 19 PRO B C 1
ATOM 589 O O . PRO B 1 19 ? 16.80341 5.75540 4.83452 1.000 31.89878 19 PRO B O 1
ATOM 593 N N . GLU B 1 20 ? 14.92209 6.71716 5.63714 1.000 34.66498 20 GLU B N 1
ATOM 594 C CA . GLU B 1 20 ? 15.27915 8.04883 5.16499 1.000 36.73686 20 GLU B CA 1
ATOM 595 C C . GLU B 1 20 ? 16.26777 8.75929 6.08430 1.000 37.23521 20 GLU B C 1
ATOM 596 O O . GLU B 1 20 ? 16.87084 9.75470 5.66995 1.000 37.31112 20 GLU B O 1
ATOM 602 N N . ASP B 1 21 ? 16.45191 8.27401 7.30975 1.000 32.46556 21 ASP B N 1
ATOM 603 C CA . ASP B 1 21 ? 17.35156 8.91250 8.26459 1.000 31.56940 21 ASP B CA 1
ATOM 604 C C . ASP B 1 21 ? 18.79699 8.50490 8.02608 1.000 31.30715 21 ASP B C 1
ATOM 605 O O . ASP B 1 21 ? 19.08969 7.33103 7.79810 1.000 33.46276 21 ASP B O 1
ATOM 610 N N . LEU B 1 22 ? 19.70834 9.47421 8.12851 1.000 29.83452 22 LEU B N 1
ATOM 611 C CA . LEU B 1 22 ? 21.14334 9.20270 8.12968 1.000 28.99415 22 LEU B CA 1
ATOM 612 C C . LEU B 1 22 ? 21.60903 9.07284 9.57517 1.000 31.28663 22 LEU B C 1
ATOM 613 O O . LEU B 1 22 ? 21.69246 10.06897 10.29942 1.000 30.69257 22 LEU B O 1
ATOM 618 N N . GLY B 1 23 ? 21.90847 7.84803 9.99173 1.000 27.10949 23 GLY B N 1
ATOM 619 C CA . GLY B 1 23 ? 22.46789 7.61542 11.30418 1.000 30.75388 23 GLY B CA 1
ATOM 620 C C . GLY B 1 23 ? 23.97738 7.78349 11.30964 1.000 34.77432 23 GLY B C 1
ATOM 621 O O . GLY B 1 23 ? 24.64856 7.59107 10.29919 1.000 30.67404 23 GLY B O 1
ATOM 622 N N . PHE B 1 24 ? 24.50850 8.15375 12.47138 1.000 30.16770 24 PHE B N 1
ATOM 623 C CA . PHE B 1 24 ? 25.94344 8.34998 12.60990 1.000 31.77884 24 PHE B CA 1
ATOM 624 C C . PHE B 1 24 ? 26.30822 8.33825 14.08407 1.000 37.03044 24 PHE B C 1
ATOM 625 O O . PHE B 1 24 ? 25.47531 8.59950 14.95765 1.000 31.05939 24 PHE B O 1
ATOM 633 N N . ARG B 1 25 ? 27.57093 8.03368 14.34203 1.000 34.60990 25 ARG B N 1
ATOM 634 C CA . ARG B 1 25 ? 28.09297 8.04413 15.69394 1.000 38.62485 25 ARG B CA 1
ATOM 635 C C . ARG B 1 25 ? 28.74685 9.38333 16.00361 1.000 37.73574 25 ARG B C 1
ATOM 636 O O . ARG B 1 25 ? 29.20790 10.10444 15.11438 1.000 32.91663 25 ARG B O 1
ATOM 644 N N . GLN B 1 26 ? 28.73540 9.71746 17.29126 1.000 37.25561 26 GLN B N 1
ATOM 645 C CA . GLN B 1 26 ? 29.43699 10.88030 17.81542 1.000 32.46728 26 GLN B CA 1
ATOM 646 C C . GLN B 1 26 ? 30.83485 10.97435 17.21652 1.000 28.21809 26 GLN B C 1
ATOM 647 O O . GLN B 1 26 ? 31.56070 9.97947 17.16308 1.000 34.50089 26 GLN B O 1
ATOM 653 N N . GLY B 1 27 ? 31.19604 12.16094 16.72268 1.000 31.22304 27 GLY B N 1
ATOM 654 C CA . GLY B 1 27 ? 32.51777 12.38336 16.16781 1.000 33.01328 27 GLY B CA 1
ATOM 655 C C . GLY B 1 27 ? 32.70194 12.00882 14.71107 1.000 38.80211 27 GLY B C 1
ATOM 656 O O . GLY B 1 27 ? 33.80168 12.20298 14.17358 1.000 37.34502 27 GLY B O 1
ATOM 657 N N . ASP B 1 28 ? 31.67890 11.46895 14.05731 1.000 33.70359 28 ASP B N 1
ATOM 658 C CA . ASP B 1 28 ? 31.79296 11.15128 12.64374 1.000 30.61660 28 ASP B CA 1
ATOM 659 C C . ASP B 1 28 ? 31.77896 12.42837 11.81454 1.000 30.87404 28 ASP B C 1
ATOM 660 O O . ASP B 1 28 ? 31.18414 13.43838 12.19748 1.000 31.03917 28 ASP B O 1
ATOM 665 N N . THR B 1 29 ? 32.44249 12.37436 10.66571 1.000 28.22676 29 THR B N 1
ATOM 666 C CA . THR B 1 29 ? 32.41128 13.45549 9.69110 1.000 33.89343 29 THR B CA 1
ATOM 667 C C . THR B 1 29 ? 31.35924 13.13828 8.63904 1.000 27.44132 29 THR B C 1
ATOM 668 O O . THR B 1 29 ? 31.29607 12.00932 8.14179 1.000 25.50682 29 THR B O 1
ATOM 672 N N . VAL B 1 30 ? 30.54177 14.13257 8.30040 1.000 31.46199 30 VAL B N 1
ATOM 673 C CA . VAL B 1 30 ? 29.42896 13.96054 7.37491 1.000 26.66588 30 VAL B CA 1
ATOM 674 C C . VAL B 1 30 ? 29.53936 15.00532 6.27394 1.000 28.56295 30 VAL B C 1
ATOM 675 O O . VAL B 1 30 ? 29.73902 16.19212 6.55721 1.000 25.74883 30 VAL B O 1
ATOM 679 N N . ASP B 1 31 ? 29.41883 14.56027 5.02289 1.000 30.95787 31 ASP B N 1
ATOM 680 C CA . ASP B 1 31 ? 29.30270 15.45657 3.87971 1.000 31.23314 31 ASP B CA 1
ATOM 681 C C . ASP B 1 31 ? 27.88055 15.99860 3.81194 1.000 31.50019 31 ASP B C 1
ATOM 682 O O . ASP B 1 31 ? 26.92353 15.22377 3.77895 1.000 35.84816 31 ASP B O 1
ATOM 687 N N . VAL B 1 32 ? 27.73397 17.31943 3.77746 1.000 32.22072 32 VAL B N 1
ATOM 688 C CA . VAL B 1 32 ? 26.41401 17.94408 3.72516 1.000 32.98907 32 VAL B CA 1
ATOM 689 C C . VAL B 1 32 ? 26.02258 18.13862 2.26700 1.000 33.22368 32 VAL B C 1
ATOM 690 O O . VAL B 1 32 ? 26.72103 18.82214 1.50976 1.000 30.18844 32 VAL B O 1
ATOM 694 N N . LEU B 1 33 ? 24.89772 17.54033 1.88005 1.000 33.47417 33 LEU B N 1
ATOM 695 C CA . LEU B 1 33 ? 24.41759 17.50694 0.50451 1.000 34.02224 33 LEU B CA 1
ATOM 696 C C . LEU B 1 33 ? 23.31973 18.52009 0.23304 1.000 37.61924 33 LEU B C 1
ATOM 697 O O . LEU B 1 33 ? 23.18764 18.99918 -0.89778 1.000 33.92467 33 LEU B O 1
ATOM 702 N N . CYS B 1 34 ? 22.52536 18.84338 1.24823 1.000 33.01444 34 CYS B N 1
ATOM 703 C CA . CYS B 1 34 ? 21.37078 19.70967 1.08680 1.000 39.23976 34 CYS B CA 1
ATOM 704 C C . CYS B 1 34 ? 20.95975 20.23031 2.45377 1.000 42.10902 34 CYS B C 1
ATOM 705 O O . CYS B 1 34 ? 20.89641 19.46768 3.42057 1.000 36.89711 34 CYS B O 1
ATOM 708 N N . GLU B 1 35 ? 20.69653 21.53208 2.52525 1.000 42.68862 35 GLU B N 1
ATOM 709 C CA . GLU B 1 35 ? 20.12302 22.14778 3.71868 1.000 47.14485 35 GLU B CA 1
ATOM 710 C C . GLU B 1 35 ? 18.61863 22.19815 3.49555 1.000 49.56692 35 GLU B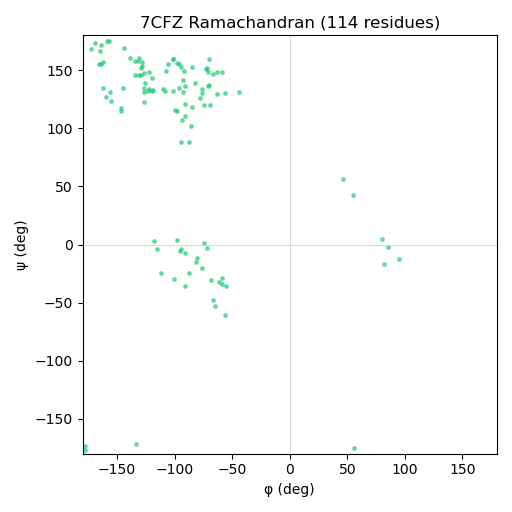 C 1
ATOM 711 O O . GLU B 1 35 ? 18.07926 23.16611 2.95838 1.000 53.81315 35 GLU B O 1
ATOM 717 N N . VAL B 1 36 ? 17.93285 21.12114 3.87324 1.000 45.09455 36 VAL B N 1
ATOM 718 C CA . VAL B 1 36 ? 16.48481 21.04168 3.72064 1.000 45.79333 36 VAL B CA 1
ATOM 719 C C . VAL B 1 36 ? 15.88030 21.69580 4.96032 1.000 51.59947 36 VAL B C 1
ATOM 720 O O . VAL B 1 36 ? 15.87460 21.11885 6.04696 1.000 50.44392 36 VAL B O 1
ATOM 724 N N . ASP B 1 37 ? 15.42459 22.94083 4.79383 1.000 53.13505 37 ASP B N 1
ATOM 725 C CA . ASP B 1 37 ? 14.74632 23.76125 5.79777 1.000 49.94512 37 ASP B CA 1
ATOM 726 C C . ASP B 1 37 ? 15.54468 23.94587 7.08625 1.000 48.76692 37 ASP B C 1
ATOM 727 O O . ASP B 1 37 ? 16.69626 23.51008 7.18877 1.000 54.36093 37 ASP B O 1
ATOM 732 N N . GLN B 1 38 ? 14.92340 24.59975 8.07292 1.000 50.95759 38 GLN B N 1
ATOM 733 C CA . GLN B 1 38 ? 15.67567 25.26487 9.13545 1.000 49.19593 38 GLN B CA 1
ATOM 734 C C . GLN B 1 38 ? 16.38711 24.27675 10.05162 1.000 46.06758 38 GLN B C 1
ATOM 735 O O . GLN B 1 38 ? 17.45028 24.58876 10.60197 1.000 46.45402 38 GLN B O 1
ATOM 741 N N . ALA B 1 39 ? 15.81896 23.08675 10.23721 1.000 42.56121 39 ALA B N 1
ATOM 742 C CA . ALA B 1 39 ? 16.24968 22.18428 11.29589 1.000 43.65182 39 ALA B CA 1
ATOM 743 C C . ALA B 1 39 ? 16.85228 20.88392 10.78916 1.000 45.58741 39 ALA B C 1
ATOM 744 O O . ALA B 1 39 ? 17.32915 20.08567 11.60239 1.000 40.44820 39 ALA B O 1
ATOM 746 N N . TRP B 1 40 ? 16.85606 20.64868 9.47996 1.000 40.90637 40 TRP B N 1
ATOM 747 C CA . TRP B 1 40 ? 17.26481 19.36637 8.92905 1.000 37.19620 40 TRP B CA 1
ATOM 748 C C . TRP B 1 40 ? 18.30316 19.56023 7.83623 1.000 37.80934 40 TRP B C 1
ATOM 749 O O . TRP B 1 40 ? 18.27293 20.54106 7.09009 1.000 43.50137 40 TRP B O 1
ATOM 760 N N . LEU B 1 41 ? 19.22499 18.60731 7.75097 1.000 37.14651 41 LEU B N 1
ATOM 761 C CA . LEU B 1 41 ? 20.19824 18.55865 6.67430 1.000 34.98904 41 LEU B CA 1
ATOM 762 C C . LEU B 1 41 ? 20.18574 17.17593 6.04830 1.000 34.46448 41 LEU B C 1
ATOM 763 O O . LEU B 1 41 ? 19.84353 16.18224 6.69135 1.000 35.75029 41 LEU B O 1
ATOM 768 N N . GLU B 1 42 ? 20.57154 17.13021 4.77960 1.000 31.30329 42 GLU B N 1
ATOM 769 C CA . GLU B 1 42 ? 20.75292 15.88705 4.04832 1.000 35.96133 42 GLU B CA 1
ATOM 770 C C . GLU B 1 42 ? 22.24231 15.66162 3.84524 1.000 34.07334 42 GLU B C 1
ATOM 771 O O . GLU B 1 42 ? 22.95735 16.57781 3.42946 1.000 32.20901 42 GLU B O 1
ATOM 777 N N . GLY B 1 43 ? 22.71030 14.45118 4.14499 1.000 31.18892 43 GLY B N 1
ATOM 778 C CA . GLY B 1 43 ? 24.13716 14.20855 4.16190 1.000 31.40717 43 GLY B CA 1
ATOM 779 C C . GLY B 1 43 ? 24.51573 12.83663 3.65454 1.000 30.60408 43 GLY B C 1
ATOM 780 O O . GLY B 1 43 ? 23.67176 11.96419 3.44780 1.000 27.08607 43 GLY B O 1
ATOM 781 N N . HIS B 1 44 ? 25.81857 12.66666 3.44897 1.000 30.28794 44 HIS B N 1
ATOM 782 C CA . HIS B 1 44 ? 26.42122 11.38703 3.10683 1.000 30.12221 44 HIS B CA 1
ATOM 783 C C . HIS B 1 44 ? 27.46405 11.04194 4.15698 1.000 30.30527 44 HIS B C 1
ATOM 784 O O . HIS B 1 44 ? 28.28100 11.89178 4.52169 1.000 31.43062 44 HIS B O 1
ATOM 791 N N . CYS B 1 45 ? 27.44434 9.79873 4.63212 1.000 29.52163 45 CYS B N 1
ATOM 792 C CA . CYS B 1 45 ? 28.43316 9.32503 5.59363 1.000 35.46232 45 CYS B CA 1
ATOM 793 C C . CYS B 1 45 ? 28.70191 7.85289 5.33607 1.000 35.84254 45 CYS B C 1
ATOM 794 O O . CYS B 1 45 ? 27.79278 7.02649 5.46660 1.000 38.92415 45 CYS B O 1
ATOM 797 N N . ASP B 1 46 ? 29.94688 7.53941 4.97158 1.000 34.37263 46 ASP B N 1
ATOM 798 C CA . ASP B 1 46 ? 30.39858 6.16971 4.71748 1.000 39.86101 46 ASP B CA 1
ATOM 799 C C . ASP B 1 46 ? 29.40532 5.40153 3.84649 1.000 37.51248 46 ASP B C 1
ATOM 800 O O . ASP B 1 46 ? 28.89457 4.34127 4.21815 1.000 36.24086 46 ASP B O 1
ATOM 805 N N . GLY B 1 47 ? 29.12595 5.96131 2.67080 1.000 37.67780 47 GLY B N 1
ATOM 806 C CA . GLY B 1 47 ? 28.35322 5.25766 1.66960 1.000 34.43008 47 GLY B CA 1
ATOM 807 C C . GLY B 1 47 ? 26.85449 5.26556 1.85277 1.000 32.31850 47 GLY B C 1
ATOM 808 O O . GLY B 1 47 ? 26.15943 4.60219 1.08246 1.000 34.28525 47 GLY B O 1
ATOM 809 N N . ARG B 1 48 ? 26.32765 5.98674 2.83985 1.000 30.81663 48 ARG B N 1
ATOM 810 C CA . ARG B 1 48 ? 24.89257 6.05860 3.07569 1.000 29.13518 48 ARG B CA 1
ATOM 811 C C . ARG B 1 48 ? 24.43775 7.50790 3.00908 1.000 30.15580 48 ARG B C 1
ATOM 812 O O . ARG B 1 48 ? 25.18537 8.41944 3.36744 1.000 27.04479 48 ARG B O 1
ATOM 820 N N . ILE B 1 49 ? 23.19607 7.71112 2.56462 1.000 29.21670 49 ILE B N 1
ATOM 821 C CA . ILE B 1 49 ? 22.61190 9.03809 2.39465 1.000 27.54433 49 ILE B CA 1
ATOM 822 C C . ILE B 1 49 ? 21.29445 9.10773 3.15990 1.000 29.31403 49 ILE B C 1
ATOM 823 O O . ILE B 1 49 ? 20.50751 8.15493 3.14153 1.000 32.37097 49 ILE B O 1
ATOM 828 N N . GLY B 1 50 ? 21.05062 10.23646 3.82130 1.000 29.07761 50 GLY B N 1
ATOM 829 C CA . GLY B 1 50 ? 19.80395 10.44029 4.54232 1.000 29.48057 50 GLY B CA 1
ATOM 830 C C . GLY B 1 50 ? 19.75742 11.81838 5.17056 1.000 31.99295 50 GLY B C 1
ATOM 831 O O . GLY B 1 50 ? 20.66645 12.63837 5.00043 1.000 34.16685 50 GLY B O 1
ATOM 832 N N . ILE B 1 51 ? 18.66900 12.06282 5.90480 1.000 29.79653 51 ILE B N 1
ATOM 833 C CA . ILE B 1 51 ? 18.43910 13.33397 6.58378 1.000 31.73017 51 ILE B CA 1
ATOM 834 C C . ILE B 1 51 ? 18.76882 13.17456 8.06183 1.000 31.27728 51 ILE B C 1
ATOM 835 O O . ILE B 1 51 ? 18.78439 12.06949 8.60513 1.000 28.89482 51 ILE B O 1
ATOM 840 N N . PHE B 1 52 ? 19.02548 14.29783 8.72904 1.000 32.66909 52 PHE B N 1
ATOM 841 C CA . PHE B 1 52 ? 19.39859 14.29956 10.13579 1.000 31.26388 52 PHE B CA 1
ATOM 842 C C . PHE B 1 52 ? 19.23070 15.70862 10.68630 1.000 33.17289 52 PHE B C 1
ATOM 843 O O . PHE B 1 52 ? 19.28902 16.68664 9.92728 1.000 30.23218 52 PHE B O 1
ATOM 851 N N . PRO B 1 53 ? 19.02782 15.85394 11.99696 1.000 31.92437 53 PRO B N 1
ATOM 852 C CA . PRO B 1 53 ? 18.81781 17.18961 12.57458 1.000 31.42540 53 PRO B CA 1
ATOM 853 C C . PRO B 1 53 ? 20.09513 18.02064 12.57766 1.000 35.35772 53 PRO B C 1
ATOM 854 O O . PRO B 1 53 ? 21.17450 17.53230 12.91927 1.000 30.19678 53 PRO B O 1
ATOM 858 N N . LYS B 1 54 ? 19.95156 19.29471 12.20156 1.000 36.20126 54 LYS B N 1
ATOM 859 C CA . LYS B 1 54 ? 21.08736 20.20898 12.13222 1.000 33.60505 54 LYS B CA 1
ATOM 860 C C . LYS B 1 54 ? 21.74983 20.39696 13.49070 1.000 37.49849 54 LYS B C 1
ATOM 861 O O . LYS B 1 54 ? 22.97085 20.58180 13.56514 1.000 35.73148 54 LYS B O 1
ATOM 867 N N . CYS B 1 55 ? 20.97095 20.32758 14.57236 1.000 35.17953 55 CYS B N 1
ATOM 868 C CA . CYS B 1 55 ? 21.47542 20.59051 15.91425 1.000 35.88284 55 CYS B CA 1
ATOM 869 C C . CYS B 1 55 ? 22.39186 19.49636 16.44227 1.000 38.76060 55 CYS B C 1
ATOM 870 O O . CYS B 1 55 ? 22.91460 19.64316 17.55154 1.000 40.10668 55 CYS B O 1
ATOM 873 N N . PHE B 1 56 ? 22.59312 18.41225 15.70069 1.000 38.54330 56 PHE B N 1
ATOM 874 C CA . PHE B 1 56 ? 23.47947 17.33736 16.12080 1.000 30.78755 56 PHE B CA 1
ATOM 875 C C . PHE B 1 56 ? 24.91194 17.52598 15.63861 1.000 34.81662 56 PHE B C 1
ATOM 876 O O . PHE B 1 56 ? 25.78657 16.74889 16.03543 1.000 35.23011 56 PHE B O 1
ATOM 884 N N . VAL B 1 57 ? 25.17971 18.52514 14.79256 1.000 38.26862 57 VAL B N 1
ATOM 885 C CA . VAL B 1 57 ? 26.46764 18.63077 14.12150 1.000 36.42781 57 VAL B CA 1
ATOM 886 C C . VAL B 1 57 ? 26.99973 20.05641 14.19264 1.000 37.19240 57 VAL B C 1
ATOM 887 O O . VAL B 1 57 ? 26.25669 21.02283 14.38295 1.000 34.96424 57 VAL B O 1
ATOM 891 N N . VAL B 1 58 ? 28.31605 20.16437 14.02736 1.000 35.57529 58 VAL B N 1
ATOM 892 C CA . VAL B 1 58 ? 29.04304 21.43003 13.96670 1.000 41.19379 58 VAL B CA 1
ATOM 893 C C . VAL B 1 58 ? 29.86949 21.44831 12.68645 1.000 39.68669 58 VAL B C 1
ATOM 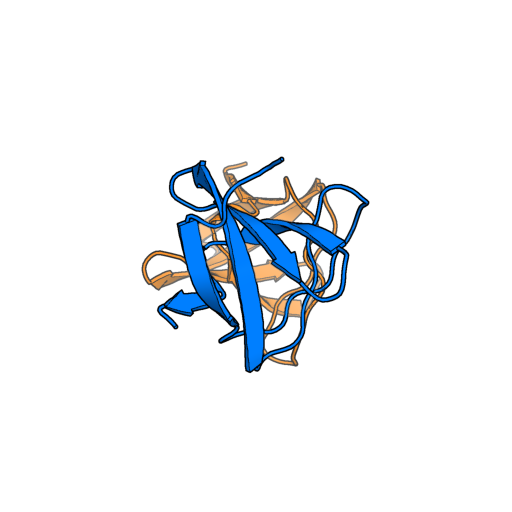894 O O . VAL B 1 58 ? 30.31716 20.38726 12.22984 1.000 36.19065 58 VAL B O 1
ATOM 898 N N . PRO B 1 59 ? 30.08827 22.60865 12.06935 1.000 45.46842 59 PRO B N 1
ATOM 899 C CA . PRO B 1 59 ? 30.94506 22.65353 10.88104 1.000 44.94508 59 PRO B CA 1
ATOM 900 C C . PRO B 1 59 ? 32.36631 22.23961 11.21712 1.000 42.44683 59 PRO B C 1
ATOM 901 O O . PRO B 1 59 ? 32.85090 22.45445 12.32875 1.000 52.68657 59 PRO B O 1
ATOM 905 N N . ALA B 1 60 ? 33.02763 21.62667 10.24129 1.000 44.77330 60 ALA B N 1
ATOM 906 C CA . ALA B 1 60 ? 34.390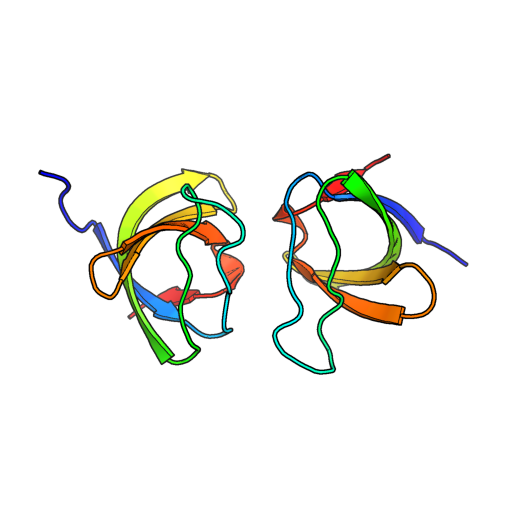96 21.14845 10.42637 1.000 46.82539 60 ALA B CA 1
ATOM 907 C C . ALA B 1 60 ? 35.41184 22.23248 10.10358 1.000 47.94153 60 ALA B C 1
ATOM 908 O O . ALA B 1 60 ? 35.23028 23.01255 9.16833 1.000 51.63654 60 ALA B O 1
#

Secondary structure (DSSP, 8-state):
-----EEEEESS-B---STTB--B-TT-EEEEEE--SSSEEEEEETTEEEEEEGGGEEE-/---EEEEESS-B--SSTTB--B-TT-EEEEEE--TTTEEEEEETTEEEEEEGGGEEE-

Organism: Homo sapiens (NCBI:txid9606)

Sequence (118 aa):
GRPVLYQVVAQHSYSAQGPEDLGFRQGDTVDVLCEVDQAWLEGHCDGRIGIFPKCFVVPAPVLYQVVAQHSYSAQGPEDLGFRQGDTVDVLCEVDQAWLEGHCDGRIGIFPKCFVVPA

B-factor: mean 36.39, std 7.16, range [23.07, 59.6]

Foldseek 3Di:
DFDFPAKWFFCQFADDDDLQADGDHHGFIWGWRAPDDPFKTWTDGPRHTHMDTPVRIGGD/DFPAKKFFCQFDDDPDLQADGDHHGFMWGFDADDDDFKTWTDGPHHTHMDGPVRIGGD

Nearest PDB structures (foldseek):
  7cfz-assembly2_B  TM=1.002E+00  e=9.665E-11  Homo sapiens
  5vei-assembly1_A  TM=9.153E-01  e=2.846E-06  Homo sapiens
  8dgo-assembly1_B  TM=8.983E-01  e=3.616E-06  Homo sapiens
  1udl-assembly1_A  TM=9.076E-01  e=1.348E-05  Homo sapiens
  2f2v-assembly1_A  TM=9.098E-01  e=3.958E-05  Gallus gallus

GO terms:
  GO:0042802 identical protein binding (F, IPI)
  GO:0005515 protein binding (F, IPI)
  GO:0017124 SH3 domain binding (F, IPI)
  GO:0005829 cytosol (C, TAS)
  GO:0043020 NADPH oxidase complex (C, IDA)
  GO:0016176 superoxide-generating NADPH oxidase activator activity (F, IMP)
  GO:0010310 regulation of hydrogen peroxide metabolic process (P, IMP)
  GO:0060263 regulation of respiratory burst (P, IMP)
  GO:0031267 small GTPase binding (F, IPI)
  GO:0019899 enzyme binding (F, IPI)
  GO:0016176 superoxide-generating NADPH oxidase activator activity (F, IDA)
  GO:0006801 superoxide metabolic process (P, IMP)